Protein AF-A0A957T417-F1 (afdb_monomer_lite)

Structure (mmCIF, N/CA/C/O backbone):
data_AF-A0A957T417-F1
#
_entry.id   AF-A0A957T417-F1
#
loop_
_atom_site.group_PDB
_atom_site.id
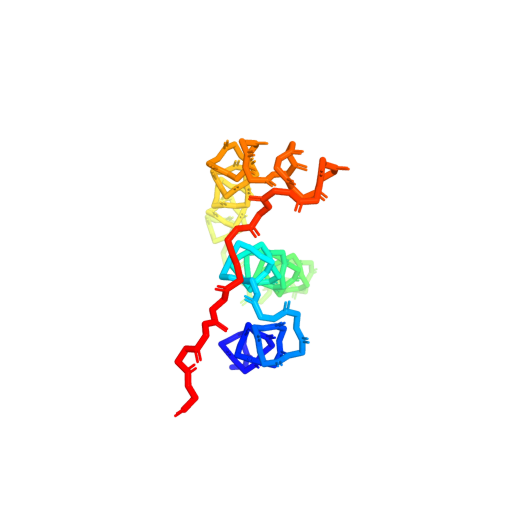_atom_site.type_symbol
_atom_site.label_atom_id
_atom_site.label_alt_id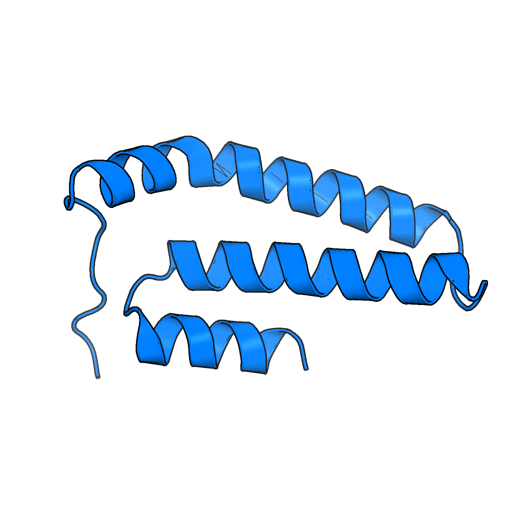
_atom_site.label_comp_id
_atom_site.label_asym_id
_atom_site.label_entity_id
_atom_site.label_seq_id
_atom_site.pdbx_PDB_ins_code
_atom_site.Cartn_x
_atom_site.Cartn_y
_atom_site.Cartn_z
_atom_site.occupancy
_atom_site.B_iso_or_equiv
_atom_site.auth_seq_id
_atom_site.auth_comp_id
_atom_site.auth_asym_id
_atom_site.auth_atom_id
_atom_site.pdbx_PDB_model_num
ATOM 1 N N . ILE A 1 1 ? -6.539 -8.440 -11.450 1.00 85.62 1 ILE A N 1
ATOM 2 C CA . ILE A 1 1 ? -5.828 -9.235 -10.418 1.00 85.62 1 ILE A CA 1
ATOM 3 C C . ILE A 1 1 ? -5.702 -8.488 -9.093 1.00 85.62 1 ILE A C 1
ATOM 5 O O . ILE A 1 1 ? -6.144 -9.014 -8.089 1.00 85.62 1 ILE A O 1
ATOM 9 N N . VAL A 1 2 ? -5.213 -7.243 -9.081 1.00 89.75 2 VAL A N 1
ATOM 10 C CA . VAL A 1 2 ? -5.038 -6.444 -7.850 1.00 89.75 2 VAL A CA 1
ATOM 11 C C . VAL A 1 2 ? -6.349 -6.256 -7.065 1.00 89.75 2 VAL A C 1
ATOM 13 O O . VAL A 1 2 ? -6.372 -6.380 -5.845 1.00 89.75 2 VAL A O 1
ATOM 16 N N . TRP A 1 3 ? -7.468 -6.058 -7.770 1.00 91.62 3 TRP A N 1
ATOM 17 C CA . TRP A 1 3 ? -8.796 -5.944 -7.157 1.00 91.62 3 TRP A CA 1
ATOM 18 C C . TRP A 1 3 ? -9.237 -7.214 -6.408 1.00 91.62 3 TRP A C 1
ATOM 20 O O . TRP A 1 3 ? -9.895 -7.100 -5.380 1.00 91.62 3 TRP A O 1
ATOM 30 N N . LEU A 1 4 ? -8.835 -8.410 -6.867 1.00 95.62 4 LEU A N 1
ATOM 31 C CA . LEU A 1 4 ? -9.120 -9.675 -6.173 1.00 95.62 4 LEU A CA 1
ATOM 32 C C . LEU A 1 4 ? -8.357 -9.753 -4.851 1.00 95.62 4 LEU A C 1
ATOM 34 O O . LEU A 1 4 ? -8.918 -10.178 -3.849 1.00 95.62 4 LEU A O 1
ATOM 38 N N . ILE A 1 5 ? -7.099 -9.300 -4.842 1.00 95.00 5 ILE A N 1
ATOM 39 C CA . ILE A 1 5 ? -6.271 -9.251 -3.631 1.00 95.00 5 ILE A CA 1
ATOM 40 C C . ILE A 1 5 ? -6.914 -8.306 -2.608 1.00 95.00 5 ILE A C 1
ATOM 42 O O . ILE A 1 5 ? -7.045 -8.658 -1.439 1.00 95.00 5 ILE A O 1
ATOM 46 N N . GLY A 1 6 ? -7.380 -7.136 -3.057 1.00 94.31 6 GLY A N 1
ATOM 47 C CA . GLY A 1 6 ? -8.118 -6.193 -2.217 1.00 94.31 6 GLY A CA 1
ATOM 48 C C . GLY A 1 6 ? -9.418 -6.767 -1.666 1.00 94.31 6 GLY A C 1
ATOM 49 O O . GLY A 1 6 ? -9.655 -6.698 -0.464 1.00 94.31 6 GLY A O 1
ATOM 50 N N . ALA A 1 7 ? -10.239 -7.375 -2.525 1.00 93.88 7 ALA A N 1
ATOM 51 C CA . ALA A 1 7 ? -11.493 -8.003 -2.120 1.00 93.88 7 ALA A CA 1
ATOM 52 C C . ALA A 1 7 ? -11.260 -9.118 -1.092 1.00 93.88 7 ALA A C 1
ATOM 54 O O . ALA A 1 7 ? -11.944 -9.161 -0.074 1.00 93.88 7 ALA A O 1
ATOM 55 N N . PHE A 1 8 ? -10.250 -9.963 -1.309 1.00 95.69 8 PHE A N 1
ATOM 56 C CA . PHE A 1 8 ? -9.858 -11.008 -0.367 1.00 95.69 8 PHE A CA 1
ATOM 57 C C . PHE A 1 8 ? -9.371 -10.431 0.970 1.00 95.69 8 PHE A C 1
ATOM 59 O O . PHE A 1 8 ? -9.787 -10.894 2.031 1.00 95.69 8 PHE A O 1
ATOM 66 N N . ALA A 1 9 ? -8.545 -9.382 0.941 1.00 95.56 9 ALA A N 1
ATOM 67 C CA . ALA A 1 9 ? -8.074 -8.711 2.150 1.00 95.56 9 ALA A CA 1
ATOM 68 C C . ALA A 1 9 ? -9.233 -8.106 2.957 1.00 95.56 9 ALA A C 1
ATOM 70 O O . ALA A 1 9 ? -9.268 -8.257 4.179 1.00 95.56 9 ALA A O 1
ATOM 71 N N . ILE A 1 10 ? -10.210 -7.475 2.295 1.00 95.19 10 ILE A N 1
ATOM 72 C CA . ILE A 1 10 ? -11.420 -6.953 2.951 1.00 95.19 10 ILE A CA 1
ATOM 73 C C . ILE A 1 10 ? -12.279 -8.096 3.484 1.00 95.19 10 ILE A C 1
ATOM 75 O O . ILE A 1 10 ? -12.759 -8.005 4.606 1.00 95.19 10 ILE A O 1
ATOM 79 N N . TRP A 1 11 ? -12.456 -9.173 2.722 1.00 94.00 11 TRP A N 1
ATOM 80 C CA . TRP A 1 11 ? -13.229 -10.342 3.140 1.00 94.00 11 TRP A CA 1
ATOM 81 C C . TRP A 1 11 ? -12.665 -10.990 4.411 1.00 94.00 11 TRP A C 1
ATOM 83 O O . TRP A 1 11 ? -13.421 -11.339 5.316 1.00 94.00 11 TRP A O 1
ATOM 93 N N . TRP A 1 12 ? -11.338 -11.086 4.513 1.00 94.00 12 TRP A N 1
ATOM 94 C CA . TRP A 1 12 ? -10.662 -11.653 5.677 1.00 94.00 12 TRP A CA 1
ATOM 95 C C . TRP A 1 12 ? -10.650 -10.703 6.879 1.00 94.00 12 TRP A C 1
ATOM 97 O O . TRP A 1 12 ? -11.018 -11.080 7.987 1.00 94.00 12 TRP A O 1
ATOM 107 N N . THR A 1 13 ? -10.224 -9.455 6.671 1.00 93.75 13 THR A N 1
ATOM 108 C CA . THR A 1 13 ? -9.953 -8.507 7.770 1.00 93.75 13 THR A CA 1
ATOM 109 C C . THR A 1 13 ? -11.146 -7.656 8.164 1.00 93.75 13 THR A C 1
ATOM 111 O O . THR A 1 13 ? -11.161 -7.083 9.248 1.00 93.75 13 THR A O 1
ATOM 114 N N . ARG A 1 14 ? -12.130 -7.536 7.271 1.00 94.25 14 ARG A N 1
ATOM 115 C CA . ARG A 1 14 ? -13.310 -6.674 7.411 1.00 94.25 14 ARG A CA 1
ATOM 116 C C . ARG A 1 14 ? -13.002 -5.196 7.561 1.00 94.25 14 ARG A C 1
ATOM 118 O O . ARG A 1 14 ? -13.848 -4.437 8.022 1.00 94.25 14 ARG A O 1
ATOM 125 N N . MET A 1 15 ? -11.825 -4.776 7.112 1.00 95.25 15 MET A N 1
ATOM 126 C CA . MET A 1 15 ? -11.372 -3.393 7.166 1.00 95.25 15 MET A CA 1
ATOM 127 C C . MET A 1 15 ? -11.098 -2.886 5.749 1.00 95.25 15 MET A C 1
ATOM 129 O O . MET A 1 15 ? -10.235 -3.405 5.037 1.00 95.25 15 MET A O 1
ATOM 133 N N . ALA A 1 16 ? -11.823 -1.843 5.333 1.00 94.25 16 ALA A N 1
ATOM 134 C CA . ALA A 1 16 ? -1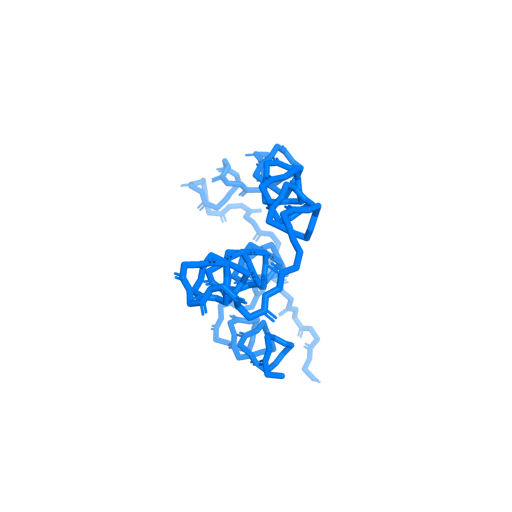1.636 -1.221 4.017 1.00 94.25 16 ALA A CA 1
ATOM 135 C C . ALA A 1 16 ? -10.237 -0.599 3.861 1.00 94.25 16 ALA A C 1
ATOM 137 O O . ALA A 1 16 ? -9.661 -0.619 2.772 1.00 94.25 16 ALA A O 1
ATOM 138 N N . SER A 1 17 ? -9.679 -0.068 4.953 1.00 95.38 17 SER A N 1
ATOM 139 C CA . SER A 1 17 ? -8.331 0.500 5.000 1.00 95.38 17 SER A CA 1
ATOM 140 C C . SER A 1 17 ? -7.267 -0.546 4.676 1.00 95.38 17 SER A C 1
ATOM 142 O O . SER A 1 17 ? -6.420 -0.312 3.817 1.00 95.38 17 SER A O 1
ATOM 144 N N . VAL A 1 18 ? -7.363 -1.740 5.266 1.00 95.56 18 VAL A N 1
ATOM 145 C CA . VAL A 1 18 ? -6.449 -2.845 4.952 1.00 95.56 18 VAL A CA 1
ATOM 146 C C . VAL A 1 18 ? -6.556 -3.227 3.479 1.00 95.56 18 VAL A C 1
ATOM 148 O O . VAL A 1 18 ? -5.538 -3.276 2.797 1.00 95.56 18 VAL A O 1
ATOM 151 N N . GLY A 1 19 ? -7.774 -3.386 2.954 1.00 95.94 19 GLY A N 1
ATOM 152 C CA . GLY A 1 19 ? -7.989 -3.637 1.527 1.00 95.94 19 GLY A CA 1
ATOM 153 C C . GLY A 1 19 ? -7.334 -2.596 0.621 1.00 95.94 19 GLY A C 1
ATOM 154 O O . GLY A 1 19 ? -6.612 -2.943 -0.312 1.00 95.94 19 GLY A O 1
ATOM 155 N N . THR A 1 20 ? -7.545 -1.316 0.925 1.00 95.88 20 THR A N 1
ATOM 156 C CA . THR A 1 20 ? -7.007 -0.190 0.146 1.00 95.88 20 THR A CA 1
ATOM 157 C C . THR A 1 20 ? -5.480 -0.183 0.163 1.00 95.88 20 THR A C 1
ATOM 159 O O . THR A 1 20 ? -4.849 -0.046 -0.887 1.00 95.88 20 THR A O 1
ATOM 162 N N . PHE A 1 21 ? -4.875 -0.402 1.333 1.00 96.50 21 PHE A N 1
ATOM 163 C CA . PHE A 1 21 ? -3.425 -0.515 1.464 1.00 96.50 21 PHE A CA 1
ATOM 164 C C . PHE A 1 21 ? -2.873 -1.701 0.669 1.00 96.50 21 PHE A C 1
ATOM 166 O O . PHE A 1 21 ? -1.914 -1.547 -0.086 1.00 96.50 21 PHE A O 1
ATOM 173 N N . THR A 1 22 ? -3.498 -2.876 0.786 1.00 96.50 22 THR A N 1
ATOM 174 C CA . THR A 1 22 ? -3.078 -4.082 0.066 1.00 96.50 22 THR A CA 1
ATOM 175 C C . THR A 1 22 ? -3.152 -3.890 -1.448 1.00 96.50 22 THR A C 1
ATOM 177 O O . THR A 1 22 ? -2.228 -4.296 -2.156 1.00 96.50 22 THR A O 1
ATOM 180 N N . VAL A 1 23 ? -4.202 -3.240 -1.962 1.00 96.69 23 VAL A N 1
ATOM 181 C CA . VAL A 1 23 ? -4.323 -2.910 -3.393 1.00 96.69 23 VAL A CA 1
ATOM 182 C C . VAL A 1 23 ? -3.213 -1.959 -3.828 1.00 96.69 23 VAL A C 1
ATOM 184 O O . VAL A 1 23 ? -2.545 -2.234 -4.821 1.00 96.69 23 VAL A O 1
ATOM 187 N N . GLY A 1 24 ? -2.967 -0.881 -3.077 1.00 95.88 24 GLY A N 1
ATOM 188 C CA . GLY A 1 24 ? -1.895 0.070 -3.385 1.00 95.88 24 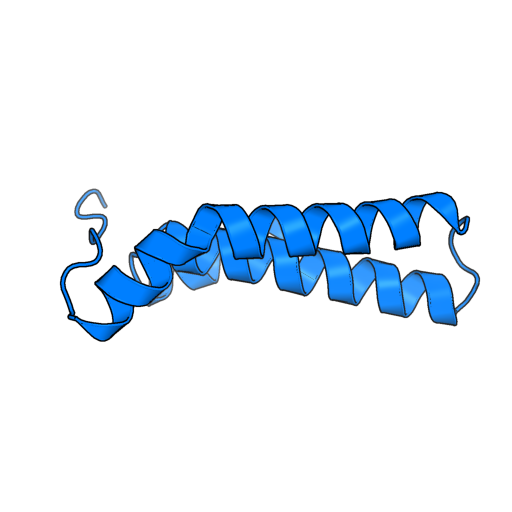GLY A CA 1
ATOM 189 C C . GLY A 1 24 ? -0.512 -0.586 -3.399 1.00 95.88 24 GLY A C 1
ATOM 190 O O . GLY A 1 24 ? 0.244 -0.428 -4.358 1.00 95.88 24 GLY A O 1
ATOM 191 N N . ALA A 1 25 ? -0.203 -1.388 -2.376 1.00 96.75 25 ALA A N 1
ATOM 192 C CA . ALA A 1 25 ? 1.067 -2.101 -2.264 1.00 96.75 25 ALA A CA 1
ATOM 193 C C . ALA A 1 25 ? 1.263 -3.113 -3.402 1.00 96.75 25 ALA A C 1
ATOM 195 O O . ALA A 1 25 ? 2.307 -3.117 -4.049 1.00 96.75 25 ALA A O 1
ATOM 196 N N . SER A 1 26 ? 0.251 -3.933 -3.698 1.00 96.75 26 SER A N 1
ATOM 197 C CA . SER A 1 26 ? 0.345 -4.945 -4.759 1.00 96.75 26 SER A CA 1
ATOM 198 C C . SER A 1 26 ? 0.367 -4.340 -6.167 1.00 96.75 26 SER A C 1
ATOM 200 O O . SER A 1 26 ? 1.096 -4.841 -7.025 1.00 96.75 26 SER A O 1
ATOM 202 N N . ALA A 1 27 ? -0.352 -3.238 -6.410 1.00 95.38 27 ALA A N 1
ATOM 203 C CA . ALA A 1 27 ? -0.246 -2.479 -7.657 1.00 95.38 27 ALA A CA 1
ATOM 204 C C . ALA A 1 27 ? 1.169 -1.917 -7.849 1.00 95.38 27 ALA A C 1
ATOM 206 O O . ALA A 1 27 ? 1.754 -2.079 -8.921 1.00 95.38 27 ALA A O 1
ATOM 207 N N . PHE A 1 28 ? 1.747 -1.318 -6.803 1.00 96.19 28 PHE A N 1
ATOM 208 C CA . PHE A 1 28 ? 3.126 -0.841 -6.845 1.00 96.19 28 PHE A CA 1
ATOM 209 C C . PHE A 1 28 ? 4.120 -1.979 -7.097 1.00 96.19 28 PHE A C 1
ATOM 211 O O . PHE A 1 28 ? 4.987 -1.839 -7.955 1.00 96.19 28 PHE A O 1
ATOM 218 N N . SER A 1 29 ? 3.979 -3.122 -6.418 1.00 95.81 29 SER A N 1
ATOM 219 C CA . SER A 1 29 ? 4.831 -4.294 -6.661 1.00 95.81 29 SER A CA 1
ATOM 220 C C . SER A 1 29 ? 4.756 -4.768 -8.112 1.00 95.81 29 SER A C 1
ATOM 222 O O . SER A 1 29 ? 5.784 -5.088 -8.703 1.00 95.81 29 SER A O 1
ATOM 224 N N . LEU A 1 30 ? 3.563 -4.770 -8.712 1.00 95.19 30 LEU A N 1
ATOM 225 C CA . LEU A 1 30 ? 3.383 -5.138 -10.115 1.00 95.19 30 LEU A CA 1
ATOM 226 C C . LEU A 1 30 ? 4.088 -4.147 -11.050 1.00 95.19 30 LEU A C 1
ATOM 228 O O . LEU A 1 30 ? 4.825 -4.571 -11.937 1.00 95.19 30 LEU A O 1
ATOM 232 N N . PHE A 1 31 ? 3.939 -2.841 -10.817 1.00 94.56 31 PHE A N 1
ATOM 233 C CA . PHE A 1 31 ? 4.680 -1.825 -11.569 1.00 94.56 31 PHE A CA 1
ATOM 234 C C . PHE A 1 31 ? 6.192 -1.959 -11.387 1.00 94.56 31 PHE A C 1
ATOM 236 O O . PHE A 1 31 ? 6.932 -1.868 -12.361 1.00 94.56 31 PHE A O 1
ATOM 243 N N . LEU A 1 32 ? 6.669 -2.247 -10.179 1.00 95.06 32 LEU A N 1
ATOM 244 C CA . LEU A 1 32 ? 8.090 -2.461 -9.926 1.00 95.06 32 LEU A CA 1
ATOM 245 C C . LEU A 1 32 ? 8.627 -3.654 -10.729 1.00 95.06 32 LEU A C 1
ATOM 247 O O . LEU A 1 32 ? 9.629 -3.516 -11.425 1.00 95.06 32 LEU A O 1
ATOM 251 N N . VAL A 1 33 ? 7.935 -4.797 -10.702 1.00 95.75 33 VAL A N 1
ATOM 252 C CA . VAL A 1 33 ? 8.330 -6.000 -11.455 1.00 95.75 33 VAL A CA 1
ATOM 253 C C . VAL A 1 33 ? 8.313 -5.748 -12.965 1.00 95.75 33 VAL A C 1
ATOM 255 O O . VAL A 1 33 ? 9.263 -6.115 -13.656 1.00 95.75 33 VAL A O 1
ATOM 258 N N . LEU A 1 34 ? 7.278 -5.094 -13.497 1.00 95.12 34 LEU A N 1
ATOM 259 C CA . LEU A 1 34 ? 7.211 -4.759 -14.926 1.00 95.12 34 LEU A CA 1
ATOM 260 C C . LEU A 1 34 ? 8.308 -3.766 -15.335 1.00 95.12 34 LEU A C 1
ATOM 262 O O . LEU A 1 34 ? 8.913 -3.917 -16.398 1.00 95.12 34 LEU A O 1
ATOM 266 N N . GLY A 1 35 ? 8.598 -2.780 -14.483 1.00 94.62 35 GLY A N 1
ATOM 267 C CA . GLY A 1 35 ? 9.660 -1.797 -14.695 1.00 94.62 35 GLY A CA 1
ATOM 268 C C . GLY A 1 35 ? 11.049 -2.428 -14.716 1.00 94.62 35 GLY A C 1
ATOM 269 O O . GLY A 1 35 ? 11.830 -2.153 -15.626 1.00 94.62 35 GLY A O 1
ATOM 270 N N . LEU A 1 36 ? 11.337 -3.332 -13.774 1.00 94.19 36 LEU A N 1
ATOM 271 C CA . LEU A 1 36 ? 12.599 -4.083 -13.726 1.00 94.19 36 LEU A CA 1
ATOM 272 C C . LEU A 1 36 ? 12.795 -4.960 -14.970 1.00 94.19 36 LEU A C 1
ATOM 274 O O . LEU A 1 36 ? 13.908 -5.065 -15.480 1.00 94.19 36 LEU A O 1
ATOM 278 N N . ASN A 1 37 ? 11.708 -5.515 -15.510 1.00 96.12 37 ASN A N 1
ATOM 279 C CA . ASN A 1 37 ? 11.724 -6.296 -16.748 1.00 96.12 37 ASN A CA 1
ATOM 280 C C . ASN A 1 37 ? 11.703 -5.439 -18.028 1.00 96.12 37 ASN A C 1
ATOM 282 O O . ASN A 1 37 ? 11.625 -5.993 -19.123 1.00 96.12 37 ASN A O 1
ATOM 286 N N . ARG A 1 38 ? 11.763 -4.102 -17.921 1.00 92.12 38 ARG A N 1
ATOM 287 C CA . ARG A 1 38 ? 11.674 -3.153 -19.051 1.00 92.12 38 ARG A CA 1
ATOM 288 C C . ARG A 1 38 ? 10.405 -3.324 -19.901 1.00 92.12 38 ARG A C 1
ATOM 290 O O . ARG A 1 38 ? 10.392 -2.977 -21.077 1.00 92.12 38 ARG A O 1
ATOM 297 N N . GLN A 1 39 ? 9.332 -3.837 -19.300 1.00 94.50 39 GLN A N 1
ATOM 298 C CA . GLN A 1 39 ? 8.046 -4.092 -19.962 1.00 94.50 39 GLN A CA 1
ATOM 299 C C . GLN A 1 39 ? 7.095 -2.891 -19.901 1.00 94.50 39 GLN A C 1
ATOM 301 O O . GLN A 1 39 ? 5.974 -2.964 -20.396 1.00 94.50 39 GLN A O 1
ATOM 306 N N . MET A 1 40 ? 7.520 -1.780 -19.294 1.00 92.44 40 MET A N 1
ATOM 307 C CA . MET A 1 40 ? 6.728 -0.558 -19.236 1.00 92.44 40 MET A CA 1
ATOM 308 C C . MET A 1 40 ? 7.603 0.706 -19.258 1.00 92.44 40 MET A C 1
ATOM 310 O O . MET A 1 40 ? 8.739 0.680 -18.776 1.00 92.44 40 MET A O 1
ATOM 314 N N . PRO A 1 41 ? 7.066 1.834 -19.757 1.00 93.62 41 PRO A N 1
ATOM 315 C CA . PRO A 1 41 ? 7.693 3.146 -19.627 1.00 93.62 41 PRO A CA 1
ATOM 316 C C . PRO A 1 41 ? 7.897 3.584 -18.167 1.00 93.62 41 PRO A C 1
ATOM 318 O O . PRO A 1 41 ? 7.042 3.360 -17.308 1.00 93.62 41 PRO A O 1
ATOM 321 N N . LEU A 1 42 ? 8.992 4.308 -17.908 1.00 92.44 42 LEU A N 1
ATOM 322 C CA . LEU A 1 42 ? 9.339 4.850 -16.585 1.00 92.44 42 LEU A CA 1
ATOM 323 C C . LEU A 1 42 ? 8.226 5.689 -15.910 1.00 92.44 42 LEU A C 1
ATOM 325 O O . LEU A 1 42 ? 8.077 5.566 -14.691 1.00 92.44 42 LEU A O 1
ATOM 329 N N . PRO A 1 43 ? 7.407 6.491 -16.629 1.00 95.50 43 PRO A N 1
ATOM 330 C CA . PRO A 1 43 ? 6.324 7.255 -16.007 1.00 95.50 43 PRO A CA 1
ATOM 331 C C . PRO A 1 43 ? 5.333 6.412 -15.195 1.00 95.50 43 PRO A C 1
ATOM 333 O O . PRO A 1 43 ? 4.839 6.879 -14.172 1.00 95.50 43 PRO A O 1
ATOM 336 N N . TYR A 1 44 ? 5.082 5.158 -15.585 1.00 93.25 44 TYR A N 1
ATOM 337 C CA . TYR A 1 44 ? 4.199 4.266 -14.826 1.00 93.25 44 TYR A CA 1
ATOM 338 C C . TYR A 1 44 ? 4.809 3.830 -13.492 1.00 93.25 44 TYR A C 1
ATOM 340 O O . TYR A 1 44 ? 4.090 3.684 -12.505 1.00 93.25 44 TYR A O 1
ATOM 348 N N . LEU A 1 45 ? 6.137 3.682 -13.429 1.00 94.81 45 LEU A N 1
ATOM 349 C CA . LEU A 1 45 ? 6.826 3.377 -12.176 1.00 94.81 45 LEU A CA 1
ATOM 350 C C . LEU A 1 45 ? 6.715 4.553 -11.205 1.00 94.81 45 LEU A C 1
ATOM 352 O O . LEU A 1 45 ? 6.366 4.360 -10.043 1.00 94.81 45 LEU A O 1
ATOM 356 N N . LEU A 1 46 ? 6.959 5.772 -11.698 1.00 96.12 46 LEU A N 1
ATOM 357 C CA . LEU A 1 46 ? 6.815 7.001 -10.913 1.00 96.12 46 LEU A CA 1
ATOM 358 C C . LEU A 1 46 ? 5.378 7.182 -10.421 1.00 96.12 46 LEU A C 1
ATOM 360 O O . LEU A 1 46 ? 5.167 7.473 -9.246 1.00 96.12 46 LEU A O 1
ATOM 364 N N . TYR A 1 47 ? 4.394 6.938 -11.289 1.00 94.88 47 TYR A N 1
ATOM 365 C CA . TYR A 1 47 ? 2.987 6.931 -10.902 1.00 94.88 47 TYR A CA 1
ATOM 366 C C . TYR A 1 47 ? 2.714 5.926 -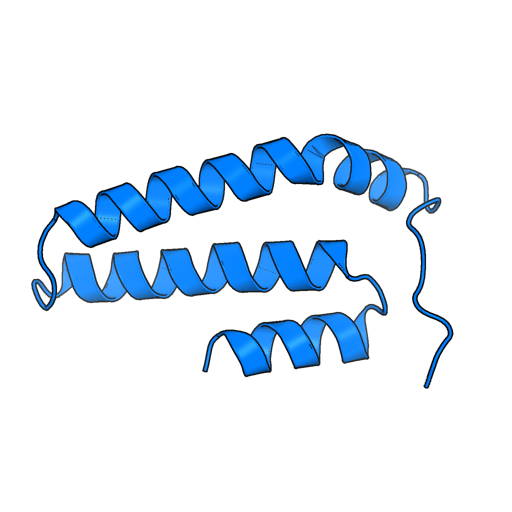9.775 1.00 94.88 47 TYR A C 1
ATOM 368 O O . TYR A 1 47 ? 2.070 6.274 -8.787 1.00 94.88 47 TYR A O 1
ATOM 376 N N . GLY A 1 48 ? 3.258 4.709 -9.874 1.00 95.00 48 GLY A N 1
ATOM 377 C CA . GLY A 1 48 ? 3.166 3.698 -8.822 1.00 95.00 48 GLY A CA 1
ATOM 378 C C . GLY A 1 48 ? 3.735 4.168 -7.482 1.00 95.00 48 GLY A C 1
ATOM 379 O O . GLY A 1 48 ? 3.082 4.004 -6.454 1.00 95.00 48 GLY A O 1
ATOM 380 N N . VAL A 1 49 ? 4.919 4.791 -7.490 1.00 97.00 49 VAL A N 1
ATOM 381 C CA . VAL A 1 49 ? 5.550 5.351 -6.280 1.00 97.00 49 VAL A CA 1
ATOM 382 C C . VAL A 1 49 ? 4.672 6.441 -5.661 1.00 97.00 49 VAL A C 1
ATOM 384 O O . VAL A 1 49 ? 4.377 6.395 -4.468 1.00 97.00 49 VAL A O 1
ATOM 387 N N . ILE A 1 50 ? 4.219 7.404 -6.468 1.00 97.75 50 ILE A N 1
ATOM 388 C CA . ILE A 1 50 ? 3.389 8.527 -6.006 1.00 97.75 50 ILE A CA 1
ATOM 389 C C . ILE A 1 50 ? 2.056 8.020 -5.452 1.00 97.75 50 ILE A C 1
ATOM 391 O O . ILE A 1 50 ? 1.601 8.484 -4.405 1.00 97.75 50 ILE A O 1
ATOM 395 N N . SER A 1 51 ? 1.441 7.047 -6.125 1.00 96.19 51 SER A N 1
ATOM 396 C CA . SER A 1 51 ? 0.190 6.430 -5.689 1.00 96.19 51 SER A CA 1
ATOM 397 C C . SER A 1 51 ? 0.362 5.720 -4.346 1.00 96.19 51 SER A C 1
ATOM 399 O O . SER A 1 51 ? -0.418 5.972 -3.428 1.00 96.19 51 SER A O 1
ATOM 401 N N . LEU A 1 52 ? 1.418 4.915 -4.176 1.00 97.06 52 LEU A N 1
ATOM 402 C CA . LEU A 1 52 ? 1.686 4.229 -2.911 1.00 97.06 52 LEU A CA 1
ATOM 403 C C . LEU A 1 52 ? 1.929 5.216 -1.763 1.00 97.06 52 LEU A C 1
ATOM 405 O O . LEU A 1 52 ? 1.368 5.043 -0.683 1.00 97.06 52 LEU A O 1
ATOM 409 N N . LEU A 1 53 ? 2.719 6.267 -1.993 1.00 98.00 53 LEU A N 1
ATOM 410 C CA . LEU A 1 53 ? 2.949 7.314 -0.994 1.00 98.00 53 LEU A CA 1
ATOM 411 C C . LEU A 1 53 ? 1.648 8.018 -0.609 1.00 98.00 53 LEU A C 1
ATOM 413 O O . LEU A 1 53 ? 1.384 8.222 0.573 1.00 98.00 53 LEU A O 1
ATOM 417 N N . SER A 1 54 ? 0.809 8.323 -1.597 1.00 97.56 54 SER A N 1
ATOM 418 C CA . SER A 1 54 ? -0.496 8.945 -1.371 1.00 97.56 54 SER A CA 1
ATOM 419 C C . SER A 1 54 ? -1.403 8.051 -0.521 1.00 97.56 54 SER A C 1
ATOM 421 O O . SER A 1 54 ? -2.030 8.538 0.416 1.00 97.56 54 SER A O 1
ATOM 423 N N . VAL A 1 55 ? -1.423 6.738 -0.782 1.00 97.12 55 VAL A N 1
ATOM 424 C CA . VAL A 1 55 ? -2.158 5.748 0.027 1.00 97.12 55 VAL A CA 1
ATOM 425 C C . VAL A 1 55 ? -1.605 5.692 1.454 1.00 97.12 55 VAL A C 1
ATOM 427 O O . VAL A 1 55 ? -2.379 5.755 2.403 1.00 97.12 55 VAL A O 1
ATOM 430 N N . ILE A 1 56 ? -0.283 5.627 1.635 1.00 97.06 56 ILE A N 1
ATOM 431 C CA . ILE A 1 56 ? 0.347 5.598 2.968 1.00 97.06 56 ILE A CA 1
ATOM 432 C C . ILE A 1 56 ? -0.027 6.839 3.783 1.00 97.06 56 ILE A C 1
ATOM 434 O O . ILE A 1 56 ? -0.403 6.715 4.947 1.00 97.06 56 ILE A O 1
ATOM 438 N N . ILE A 1 57 ? 0.058 8.022 3.173 1.00 97.69 57 ILE A N 1
ATOM 439 C CA . ILE A 1 57 ? -0.266 9.291 3.832 1.00 97.69 57 ILE A CA 1
ATOM 440 C C . ILE A 1 57 ? -1.757 9.343 4.172 1.00 97.69 57 ILE A C 1
ATOM 442 O O . ILE A 1 57 ? -2.116 9.656 5.305 1.00 97.69 57 ILE A O 1
ATOM 446 N N . ALA A 1 58 ? -2.627 8.984 3.226 1.00 97.00 58 ALA A N 1
ATOM 447 C CA . ALA A 1 58 ? -4.072 9.002 3.432 1.00 97.00 58 ALA A CA 1
ATOM 448 C C . ALA A 1 58 ? -4.530 8.025 4.528 1.00 97.00 58 ALA A C 1
ATOM 450 O O . ALA A 1 58 ? -5.469 8.331 5.260 1.00 97.00 58 ALA A O 1
ATOM 451 N N . LEU A 1 59 ? -3.864 6.872 4.669 1.00 95.94 59 LEU A N 1
ATOM 452 C CA . LEU A 1 59 ? -4.194 5.850 5.669 1.00 95.94 59 LEU A CA 1
ATOM 453 C C . LEU A 1 59 ? -3.420 5.985 6.987 1.00 95.94 59 LEU A C 1
ATOM 455 O O . LEU A 1 59 ? -3.623 5.170 7.890 1.00 95.94 59 LEU A O 1
ATOM 459 N N . ALA A 1 60 ? -2.575 7.006 7.145 1.00 95.31 60 ALA A N 1
ATOM 460 C CA . ALA A 1 60 ? -1.909 7.297 8.413 1.00 95.31 60 ALA A CA 1
ATOM 461 C C . ALA A 1 60 ? -2.866 7.283 9.631 1.00 95.31 60 ALA A C 1
ATOM 463 O O . ALA A 1 60 ? -2.564 6.560 10.586 1.00 95.31 60 ALA A O 1
ATOM 464 N N . PRO A 1 61 ? -4.041 7.955 9.609 1.00 94.44 61 PRO A N 1
ATOM 465 C CA . PRO A 1 61 ? -4.975 7.908 10.739 1.00 94.44 61 PRO A CA 1
ATOM 466 C C . PRO A 1 61 ? -5.601 6.520 10.947 1.00 94.44 61 PRO A C 1
ATOM 468 O O . PRO A 1 61 ? -5.828 6.108 12.081 1.00 94.44 61 PRO A O 1
ATOM 471 N N . ASN A 1 62 ? -5.864 5.764 9.876 1.00 96.19 62 ASN A N 1
ATOM 472 C CA . ASN A 1 62 ? -6.390 4.399 9.982 1.00 96.19 62 ASN A CA 1
ATOM 473 C C . ASN A 1 62 ? -5.378 3.459 10.636 1.00 96.19 62 ASN A C 1
ATOM 475 O O . ASN A 1 62 ? -5.750 2.592 11.418 1.00 96.19 62 ASN A O 1
ATOM 479 N N . ARG A 1 63 ? -4.083 3.635 10.362 1.00 92.38 63 ARG A N 1
ATOM 480 C CA . ARG A 1 63 ? -3.030 2.825 10.983 1.00 92.38 63 ARG A CA 1
ATOM 481 C C . ARG A 1 63 ? -2.983 3.013 12.500 1.00 92.38 63 ARG A C 1
ATOM 483 O O . ARG A 1 63 ? -2.755 2.044 13.222 1.00 92.38 63 ARG A O 1
ATOM 490 N N . GLU A 1 64 ? -3.209 4.233 12.977 1.00 95.44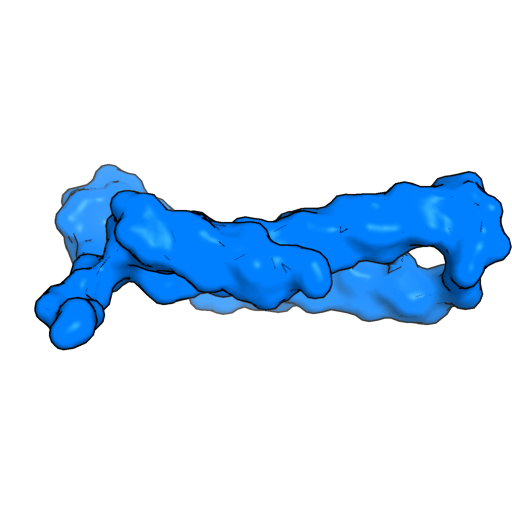 64 GLU A N 1
ATOM 491 C CA . GLU A 1 64 ? -3.315 4.523 14.409 1.00 95.44 64 GLU A CA 1
ATOM 492 C C . GLU A 1 64 ? -4.568 3.887 15.022 1.00 95.44 64 GLU A C 1
ATOM 494 O O . GLU A 1 64 ? -4.466 3.179 16.021 1.00 95.44 64 GLU A O 1
ATOM 499 N N . LYS A 1 65 ? -5.722 4.010 14.359 1.00 94.50 65 LYS A N 1
ATOM 500 C CA . LYS A 1 65 ? -6.963 3.342 14.784 1.00 94.50 65 LYS A CA 1
ATOM 501 C C . LYS A 1 65 ? -6.832 1.822 14.832 1.00 94.50 65 LYS A C 1
ATOM 503 O O . LYS A 1 65 ? -7.271 1.210 15.798 1.00 94.50 65 LYS A O 1
ATOM 508 N N . ILE A 1 66 ? -6.182 1.202 13.844 1.00 93.06 66 ILE A N 1
ATOM 509 C CA . ILE A 1 66 ? -5.904 -0.245 13.843 1.00 93.06 66 ILE A CA 1
ATOM 510 C C . ILE A 1 66 ? -5.038 -0.618 15.047 1.00 93.06 66 ILE A C 1
ATOM 512 O O . ILE A 1 66 ? -5.333 -1.595 15.730 1.00 93.06 66 ILE A O 1
ATOM 516 N N . ARG A 1 67 ? -3.990 0.166 15.336 1.00 93.31 67 ARG A N 1
ATOM 517 C CA . ARG A 1 67 ? -3.119 -0.061 16.498 1.00 93.31 67 ARG A CA 1
ATOM 518 C C . ARG A 1 67 ? -3.888 0.022 17.819 1.00 93.31 67 ARG A C 1
ATOM 520 O O . ARG A 1 67 ? -3.581 -0.743 18.728 1.00 93.31 67 ARG A O 1
ATOM 527 N N . ASN A 1 68 ? -4.871 0.912 17.904 1.00 95.31 68 ASN A N 1
ATOM 528 C CA . ASN A 1 68 ? -5.707 1.097 19.091 1.00 95.31 68 ASN A CA 1
ATOM 529 C C . ASN A 1 68 ? -6.909 0.133 19.146 1.00 95.31 68 ASN A C 1
ATOM 531 O O . ASN A 1 68 ? -7.617 0.105 20.145 1.00 95.31 68 ASN A O 1
ATOM 535 N N . GLY A 1 69 ? -7.151 -0.663 18.096 1.00 92.12 69 GLY A N 1
ATOM 536 C CA . GLY A 1 69 ? -8.331 -1.530 17.996 1.00 92.12 69 GLY A CA 1
ATOM 537 C C . GLY A 1 69 ? -9.644 -0.783 17.717 1.00 92.12 69 GLY A C 1
ATOM 538 O O . GLY A 1 69 ? -10.719 -1.339 17.910 1.00 92.12 69 GLY A O 1
ATOM 539 N N . GLU A 1 70 ? -9.566 0.463 17.250 1.00 94.38 70 GLU A N 1
ATOM 540 C CA . GLU A 1 70 ? -10.698 1.375 17.019 1.00 94.38 70 GLU A CA 1
ATOM 541 C C . GLU A 1 70 ? -11.079 1.493 15.534 1.00 94.38 70 GLU A C 1
ATOM 543 O O . GLU A 1 70 ? -11.934 2.297 15.149 1.00 94.38 70 GLU A O 1
ATOM 548 N N . GLU A 1 71 ? -10.412 0.737 14.660 1.00 94.06 71 GLU A N 1
ATOM 549 C CA . GLU A 1 71 ? -10.686 0.787 13.229 1.00 94.06 71 GLU A CA 1
ATOM 550 C C . GLU A 1 71 ? -12.089 0.258 12.913 1.00 94.06 71 GLU A C 1
ATOM 552 O O . GLU A 1 71 ? -12.550 -0.750 13.451 1.00 94.06 71 GLU A O 1
ATOM 557 N N . ARG A 1 72 ? -12.781 0.943 11.997 1.00 92.38 72 ARG A N 1
ATOM 558 C CA . ARG A 1 72 ? -14.147 0.581 11.620 1.00 92.38 72 ARG A CA 1
ATOM 559 C C . ARG A 1 72 ? -14.175 -0.760 10.885 1.00 92.38 72 ARG A C 1
ATOM 561 O O . ARG A 1 72 ? -13.672 -0.879 9.767 1.00 92.38 72 ARG A O 1
ATOM 568 N N . VAL A 1 73 ? -14.880 -1.717 11.477 1.00 92.69 73 VAL A N 1
ATOM 569 C CA . VAL A 1 73 ? -15.182 -3.021 10.882 1.00 92.69 73 VAL A CA 1
ATOM 570 C C . VAL A 1 73 ? -16.451 -2.931 10.028 1.00 92.69 73 VAL A C 1
ATOM 572 O O . VAL A 1 73 ? -17.462 -2.362 10.445 1.00 92.69 73 VAL A O 1
ATOM 575 N N . ILE A 1 74 ? -16.408 -3.479 8.814 1.00 90.75 74 ILE A N 1
ATOM 576 C CA . ILE A 1 74 ? -17.566 -3.575 7.918 1.00 90.75 74 ILE A CA 1
ATOM 577 C C . ILE A 1 74 ? -18.489 -4.688 8.426 1.00 90.75 74 ILE A C 1
ATOM 579 O O . ILE A 1 74 ? -18.085 -5.847 8.508 1.00 90.75 74 ILE A O 1
ATOM 583 N N . THR A 1 75 ? -19.732 -4.330 8.751 1.00 85.00 75 THR A N 1
ATOM 584 C CA . THR A 1 75 ? -20.747 -5.246 9.301 1.00 85.00 75 THR A CA 1
ATOM 585 C C . THR A 1 75 ? -21.774 -5.728 8.277 1.00 85.00 75 THR A C 1
ATOM 587 O O . THR A 1 75 ? -22.478 -6.695 8.549 1.00 85.00 75 THR A O 1
ATOM 590 N N . LEU A 1 76 ? -21.860 -5.080 7.109 1.00 72.44 76 LEU A N 1
ATOM 591 C CA . LEU A 1 76 ? -22.701 -5.532 6.001 1.00 72.44 76 LEU A CA 1
ATOM 592 C C . LEU A 1 76 ? -22.074 -6.772 5.358 1.00 72.44 76 LEU A C 1
ATOM 594 O O . LEU A 1 76 ? -20.895 -6.755 4.989 1.00 72.44 76 LEU A O 1
ATOM 598 N N . TRP A 1 77 ? -22.881 -7.821 5.246 1.00 58.50 77 TRP A N 1
ATOM 599 C CA . TRP A 1 77 ? -22.586 -9.052 4.531 1.00 58.50 77 TRP A CA 1
ATOM 600 C C . TRP A 1 77 ? -23.647 -9.288 3.472 1.00 58.50 77 TRP A C 1
ATOM 602 O O . TRP A 1 77 ? -24.840 -9.250 3.846 1.00 58.50 77 TRP A O 1
#

Radius of gyration: 14.17 Å; chains: 1; bounding box: 35×21×39 Å

pLDDT: mean 93.93, std 5.28, range [58.5, 98.0]

Secondary structure (DSSP, 8-state):
-HHHHHHHHHHHH--HHHHHHHHHHHHHHHHHHHHHTT-S-HHHHHHHHHHHHHHHHHTHHHHHHHHHT-PPPP---

Sequence (77 aa):
IVWLIGAFAIWWTRMASVGTFTVGASAFSLFLVLGLNRQMPLPYLLYGVISLLSVIIALAPNREKIRNGEERVITLW

Foldseek 3Di:
DLLVQLVVQCVVVQANLSSLLSSLVVLLVVLVVCVVVVVDDPVSNVVSVVSNVVSCVVCVVVVVCVVVVNGDGHPDD